Protein AF-A0A536DMJ7-F1 (afdb_monomer)

Solvent-accessible surface area (backbone atoms only — not comparable to full-atom values): 5520 Å² total; per-residue (Å²): 141,76,88,76,84,78,71,78,56,69,65,62,58,53,55,52,52,58,61,62,67,71,70,68,78,76,90,73,78,86,74,82,84,74,76,89,75,79,72,84,77,82,69,82,58,47,80,44,81,46,80,58,97,65,99,46,82,84,55,46,64,60,53,51,34,57,76,72,39,52,39,57,77,70,41,31,44,76,45,81,79

Radius of gyration: 32.41 Å; Cα contacts (8 Å, |Δi|>4): 39; chains: 1; bounding box: 70×66×56 Å

Structure (mmCIF, N/CA/C/O backbone):
data_AF-A0A536DMJ7-F1
#
_entry.id   AF-A0A536DMJ7-F1
#
loop_
_atom_site.group_PDB
_atom_site.id
_atom_site.type_symbol
_atom_site.label_atom_id
_atom_site.label_alt_id
_atom_site.label_comp_id
_atom_site.label_asym_id
_atom_site.label_entity_id
_atom_site.label_seq_id
_atom_site.pdbx_PDB_ins_code
_atom_site.Cartn_x
_atom_site.Cartn_y
_atom_site.Cartn_z
_atom_site.occupancy
_atom_site.B_iso_or_equiv
_atom_site.auth_seq_id
_atom_site.auth_comp_id
_atom_site.auth_asym_id
_atom_site.auth_atom_id
_atom_site.pdbx_PDB_model_num
ATOM 1 N N . MET A 1 1 ? -53.661 -50.307 14.507 1.00 41.75 1 MET A N 1
ATOM 2 C CA . MET A 1 1 ? -52.580 -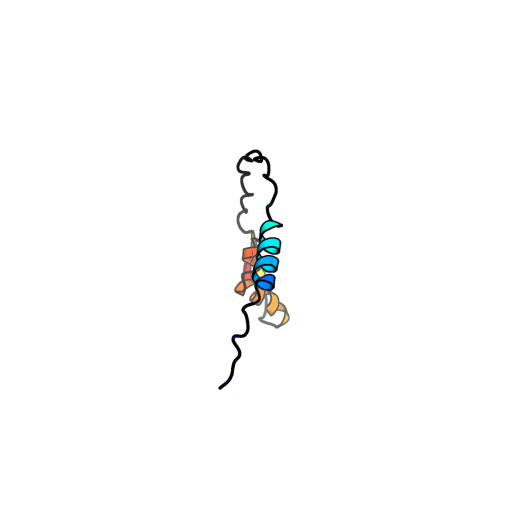51.143 15.089 1.00 41.75 1 MET A CA 1
ATOM 3 C C . MET A 1 1 ? -51.271 -50.627 14.504 1.00 41.75 1 MET A C 1
ATOM 5 O O . MET A 1 1 ? -51.206 -50.591 13.294 1.00 41.75 1 MET A O 1
ATOM 9 N N . ARG A 1 2 ? -50.236 -50.139 15.189 1.00 42.41 2 ARG A N 1
ATOM 10 C CA . ARG A 1 2 ? -49.797 -50.034 16.592 1.00 42.41 2 ARG A CA 1
ATOM 11 C C . ARG A 1 2 ? -48.870 -48.792 16.622 1.00 42.41 2 ARG A C 1
ATOM 13 O O . ARG A 1 2 ? -48.131 -48.597 15.670 1.00 42.41 2 ARG A O 1
ATOM 20 N N . ARG A 1 3 ? -49.074 -47.851 17.557 1.00 51.56 3 ARG A N 1
ATOM 21 C CA . ARG A 1 3 ? -48.110 -47.466 18.621 1.00 51.56 3 ARG A CA 1
ATOM 22 C C . ARG A 1 3 ? -46.666 -47.362 18.090 1.00 51.56 3 ARG A C 1
ATOM 24 O O . ARG A 1 3 ? -46.101 -48.368 17.694 1.00 51.56 3 ARG A O 1
ATOM 31 N N . SER A 1 4 ? -46.051 -46.184 18.054 1.00 43.91 4 SER A N 1
ATOM 32 C CA . SER A 1 4 ? -45.581 -45.554 19.288 1.00 43.91 4 SER A CA 1
ATOM 33 C C . SER A 1 4 ? -45.389 -44.047 19.129 1.00 43.91 4 SER A C 1
ATOM 35 O O . SER A 1 4 ? -44.583 -43.591 18.325 1.00 43.91 4 SER A O 1
ATOM 37 N N . PHE A 1 5 ? -46.106 -43.295 19.966 1.00 49.31 5 PHE A N 1
ATOM 38 C CA . PHE A 1 5 ? -45.694 -41.979 20.434 1.00 49.31 5 PHE A CA 1
ATOM 39 C C . PHE A 1 5 ? -44.272 -42.117 20.986 1.00 49.31 5 PHE A C 1
ATOM 41 O O . PHE A 1 5 ? -44.082 -42.686 22.062 1.00 49.31 5 PHE A O 1
ATOM 48 N N . VAL A 1 6 ? -43.274 -41.652 20.237 1.00 47.22 6 VAL A N 1
ATOM 49 C CA . VAL A 1 6 ? -41.938 -41.427 20.787 1.00 47.22 6 VAL A CA 1
ATOM 50 C C . VAL A 1 6 ? -42.108 -40.262 21.744 1.00 47.22 6 VAL A C 1
ATOM 52 O O . VAL A 1 6 ? -42.190 -39.106 21.337 1.00 47.22 6 VAL A O 1
ATOM 55 N N . ALA A 1 7 ? -42.315 -40.622 23.009 1.00 47.47 7 ALA A N 1
ATOM 56 C CA . ALA A 1 7 ? -42.406 -39.719 24.129 1.00 47.47 7 ALA A CA 1
ATOM 57 C C . ALA A 1 7 ? -41.231 -38.747 24.040 1.00 47.47 7 ALA A C 1
ATOM 59 O O . ALA A 1 7 ? -40.071 -39.129 24.201 1.00 47.47 7 ALA A O 1
ATOM 60 N N . LEU A 1 8 ? -41.569 -37.501 23.718 1.00 53.44 8 LEU A N 1
ATOM 61 C CA . LEU A 1 8 ? -40.710 -36.339 23.826 1.00 53.44 8 LEU A CA 1
ATOM 62 C C . LEU A 1 8 ? -40.211 -36.329 25.275 1.00 53.44 8 LEU A C 1
ATOM 64 O O . LEU A 1 8 ? -40.964 -36.020 26.197 1.00 53.44 8 LEU A O 1
ATOM 68 N N . SER A 1 9 ? -38.995 -36.829 25.484 1.00 46.75 9 SER A N 1
ATOM 69 C CA . SER A 1 9 ? -38.478 -37.112 26.817 1.00 46.75 9 SER A CA 1
ATOM 70 C C . SER A 1 9 ? -38.361 -35.793 27.593 1.00 46.75 9 SER A C 1
ATOM 72 O O . SER A 1 9 ? -37.578 -34.930 27.183 1.00 46.75 9 SER A O 1
ATOM 74 N N . PRO A 1 10 ? -39.097 -35.601 28.708 1.00 52.84 10 PRO A N 1
ATOM 75 C CA . PRO A 1 10 ? -39.046 -34.364 29.497 1.00 52.84 10 PRO A CA 1
ATOM 76 C C . PRO A 1 10 ? -37.644 -34.101 30.073 1.00 52.84 10 PRO A C 1
ATOM 78 O O . PRO A 1 10 ? -37.306 -32.973 30.420 1.00 52.84 10 PRO A O 1
ATOM 81 N N . VAL A 1 11 ? -36.793 -35.131 30.097 1.00 56.31 11 VAL A N 1
ATOM 82 C CA . VAL A 1 11 ? -35.391 -35.079 30.527 1.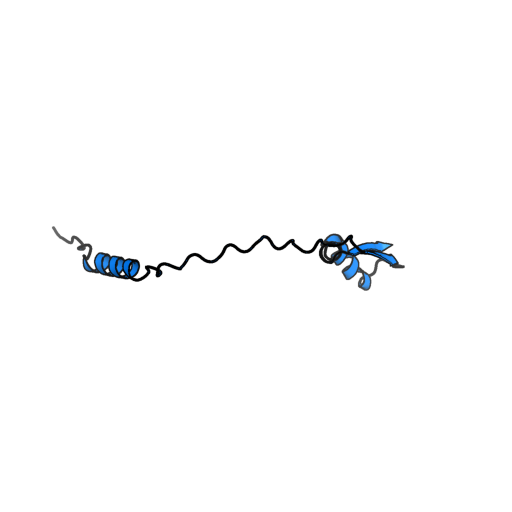00 56.31 11 VAL A CA 1
ATOM 83 C C . VAL A 1 11 ? -34.535 -34.196 29.609 1.00 56.31 11 VAL A C 1
ATOM 85 O O . VAL A 1 11 ? -33.639 -33.504 30.087 1.00 56.31 11 VAL A O 1
ATOM 88 N N . MET A 1 12 ? -34.830 -34.156 28.306 1.00 55.28 12 MET A N 1
ATOM 89 C CA . MET A 1 12 ? -34.048 -33.367 27.345 1.00 55.28 12 MET A CA 1
ATOM 90 C C . MET A 1 12 ? -34.315 -31.861 27.486 1.00 55.28 12 MET A C 1
ATOM 92 O O . MET A 1 12 ? -33.395 -31.056 27.355 1.00 55.28 12 MET A O 1
ATOM 96 N N . PHE A 1 13 ? -35.548 -31.478 27.832 1.00 57.47 13 PHE A N 1
ATOM 97 C CA . PHE A 1 13 ? -35.914 -30.079 28.079 1.00 57.47 13 PHE A CA 1
ATOM 98 C C . PHE A 1 1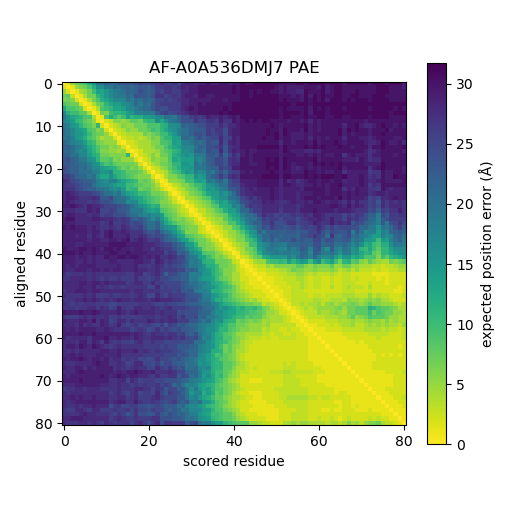3 ? -35.344 -29.553 29.404 1.00 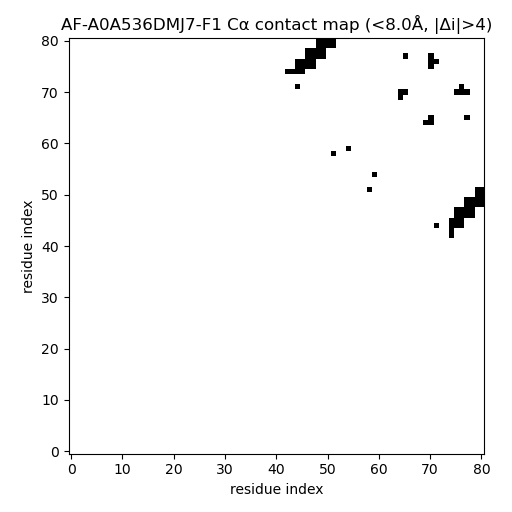57.47 13 PHE A C 1
ATOM 100 O O . PHE A 1 13 ? -34.871 -28.420 29.465 1.00 57.47 13 PHE A O 1
ATOM 107 N N . VAL A 1 14 ? -35.327 -30.388 30.450 1.00 64.00 14 VAL A N 1
ATOM 108 C CA . VAL A 1 14 ? -34.769 -30.022 31.764 1.00 64.00 14 VAL A CA 1
ATOM 109 C C . VAL A 1 14 ? -33.248 -29.851 31.696 1.00 64.00 14 VAL A C 1
ATOM 111 O O . VAL A 1 14 ? -32.730 -28.872 32.228 1.00 64.00 14 VAL A O 1
ATOM 114 N N . ALA A 1 15 ? -32.538 -30.726 30.975 1.00 60.25 15 ALA A N 1
ATOM 115 C CA . ALA A 1 15 ? -31.088 -30.612 30.796 1.00 60.25 15 ALA A CA 1
ATOM 116 C C . ALA A 1 15 ? -30.684 -29.332 30.039 1.00 60.25 15 ALA A C 1
ATOM 118 O O . ALA A 1 15 ? -29.701 -28.677 30.396 1.00 60.25 15 ALA A O 1
ATOM 119 N N . PHE A 1 16 ? -31.467 -28.938 29.029 1.00 60.94 16 PHE A N 1
ATOM 120 C CA . PHE A 1 16 ? -31.218 -27.707 28.278 1.00 60.94 16 PHE A CA 1
ATOM 121 C C . PHE A 1 16 ? -31.497 -26.454 29.124 1.00 60.94 16 PHE A C 1
ATOM 123 O O . PHE A 1 16 ? -30.718 -25.503 29.098 1.00 60.94 16 PHE A O 1
ATOM 130 N N . ALA A 1 17 ? -32.551 -26.472 29.948 1.00 60.94 17 ALA A N 1
ATOM 131 C CA . ALA A 1 17 ? -32.889 -25.362 30.840 1.00 60.94 17 ALA A CA 1
ATOM 132 C C . ALA A 1 17 ? -31.825 -25.125 31.930 1.00 60.94 17 ALA A C 1
ATOM 134 O O . ALA A 1 17 ? -31.497 -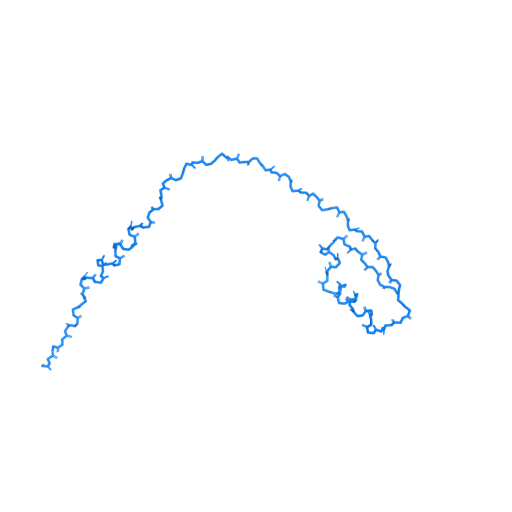23.976 32.231 1.00 60.94 17 ALA A O 1
ATOM 135 N N . THR A 1 18 ? -31.227 -26.190 32.479 1.00 61.16 18 THR A N 1
ATOM 136 C CA . THR A 1 18 ? -30.139 -26.059 33.464 1.00 61.16 18 THR A CA 1
ATOM 137 C C . THR A 1 18 ? -28.835 -25.537 32.857 1.00 61.16 18 THR A C 1
ATOM 139 O O . THR A 1 18 ? -28.085 -24.847 33.545 1.00 61.16 18 THR A O 1
ATOM 142 N N . LEU A 1 19 ? -28.578 -25.805 31.570 1.00 59.44 19 LEU A N 1
ATOM 143 C CA . LEU A 1 19 ? -27.385 -25.308 30.875 1.00 59.44 19 LEU A CA 1
ATOM 144 C C . LEU A 1 19 ? -27.445 -23.792 30.628 1.00 59.44 19 LEU A C 1
ATOM 146 O O . LEU A 1 19 ? -26.426 -23.113 30.723 1.00 59.44 19 LEU A O 1
ATOM 150 N N . VAL A 1 20 ? -28.636 -23.252 30.348 1.00 60.00 20 VAL A N 1
ATOM 151 C CA . VAL A 1 20 ? -28.831 -21.814 30.084 1.00 60.00 20 VAL A CA 1
ATOM 152 C C . VAL A 1 20 ? -28.815 -20.992 31.380 1.00 60.00 20 VAL A C 1
ATOM 154 O O . VAL A 1 20 ? -28.295 -19.879 31.396 1.00 60.00 20 VAL A O 1
ATOM 157 N N . ALA A 1 21 ? -29.316 -21.543 32.490 1.00 58.31 21 ALA A N 1
ATOM 158 C CA . ALA A 1 21 ? -29.370 -20.835 33.773 1.00 58.31 21 ALA A CA 1
ATOM 159 C C . ALA A 1 21 ? -27.990 -20.637 34.438 1.00 58.31 21 ALA A C 1
ATOM 161 O O . ALA A 1 21 ? -27.814 -19.704 35.220 1.00 58.31 21 ALA A O 1
ATOM 162 N N . ALA A 1 22 ? -27.001 -21.477 34.114 1.00 57.31 22 ALA A N 1
ATOM 163 C CA . ALA A 1 22 ? -25.663 -21.416 34.709 1.00 57.31 22 ALA A CA 1
ATOM 164 C C . ALA A 1 22 ? -24.771 -20.292 34.143 1.00 57.31 22 ALA A C 1
ATOM 166 O O . ALA A 1 22 ? -23.718 -20.008 34.708 1.00 57.31 22 ALA A O 1
ATOM 167 N N . CYS A 1 23 ? -25.176 -19.634 33.052 1.00 54.31 23 CYS A N 1
ATOM 168 C CA . CYS A 1 23 ? -24.368 -18.621 32.372 1.00 54.31 23 CYS A CA 1
ATOM 169 C C . CYS A 1 23 ? -24.821 -17.184 32.683 1.00 54.31 23 CYS A C 1
ATOM 171 O O . CYS A 1 23 ? -24.846 -16.335 31.794 1.00 54.31 23 CYS A O 1
ATOM 173 N N . SER A 1 24 ? -25.198 -16.899 33.934 1.00 61.38 24 SER A N 1
ATOM 174 C CA . SER A 1 24 ? -25.474 -15.521 34.362 1.00 61.38 24 SER A CA 1
ATOM 175 C C . SER A 1 24 ? -24.170 -14.835 34.788 1.00 61.38 24 SER A C 1
ATOM 177 O O . SER A 1 24 ? -23.606 -15.218 35.816 1.00 61.38 24 SER A O 1
ATOM 179 N N . PRO A 1 25 ? -23.658 -13.846 34.028 1.00 68.81 25 PRO A N 1
ATOM 180 C CA . PRO A 1 25 ? -22.478 -13.098 34.438 1.00 68.81 25 PRO A CA 1
ATOM 181 C C . PRO A 1 25 ? -22.786 -12.261 35.693 1.00 68.81 25 PRO A C 1
ATOM 183 O O . PRO A 1 25 ? -23.877 -11.691 35.800 1.00 68.81 25 PRO A O 1
ATOM 186 N N . PRO A 1 26 ? -21.850 -12.173 36.654 1.00 69.12 26 PRO A N 1
ATOM 187 C CA . PRO A 1 26 ? -22.018 -11.329 37.830 1.00 69.12 26 PRO A CA 1
ATOM 188 C C . PRO A 1 26 ? -22.135 -9.857 37.420 1.00 69.12 26 PRO A C 1
ATOM 190 O O . PRO A 1 26 ? -21.514 -9.416 36.451 1.00 69.12 26 PRO A O 1
ATOM 193 N N . ALA A 1 27 ? -22.928 -9.091 38.171 1.00 66.38 27 ALA A N 1
ATOM 194 C CA . ALA A 1 27 ? -23.087 -7.660 37.947 1.00 66.38 27 ALA A CA 1
ATOM 195 C C . ALA A 1 27 ? -21.726 -6.955 38.071 1.00 66.38 27 ALA A C 1
ATOM 197 O O . ALA A 1 27 ? -21.136 -6.894 39.151 1.00 66.38 27 ALA A O 1
ATOM 198 N N . GLN A 1 28 ? -21.221 -6.453 36.944 1.00 72.06 28 GLN A N 1
ATOM 199 C CA . GLN A 1 28 ? -19.940 -5.762 36.870 1.00 72.06 28 GLN A CA 1
ATOM 200 C C . GLN A 1 28 ? -20.109 -4.310 37.357 1.00 72.06 28 GLN A C 1
ATOM 202 O O . GLN A 1 28 ? -21.002 -3.613 36.867 1.00 72.06 28 GLN A O 1
ATOM 207 N N . PRO A 1 29 ? -19.281 -3.829 38.304 1.00 73.00 29 PRO A N 1
ATOM 208 C CA . PRO A 1 29 ? -19.299 -2.435 38.734 1.00 73.00 29 PRO A CA 1
ATOM 209 C C . PRO A 1 29 ? -19.062 -1.488 37.554 1.00 73.00 29 PRO A C 1
ATOM 211 O O . PRO A 1 29 ? -18.241 -1.771 36.677 1.00 73.00 29 PRO A O 1
ATOM 214 N N . ALA A 1 30 ? -19.770 -0.357 37.540 1.00 73.19 30 ALA A N 1
ATOM 215 C CA . ALA A 1 30 ? -19.600 0.666 36.517 1.00 73.19 30 ALA A CA 1
ATOM 216 C C . ALA A 1 30 ? -18.155 1.191 36.529 1.00 73.19 30 ALA A C 1
ATOM 218 O O . ALA A 1 30 ? -17.680 1.721 37.534 1.00 73.19 30 ALA A O 1
ATOM 219 N N . ALA A 1 31 ? -17.457 1.019 35.406 1.00 78.06 31 ALA A N 1
ATOM 220 C CA . ALA A 1 31 ? -16.114 1.543 35.223 1.00 78.06 31 ALA A CA 1
ATOM 221 C C . ALA A 1 31 ? -16.157 3.074 35.045 1.00 78.06 31 ALA A C 1
ATOM 223 O O . ALA A 1 31 ? -17.096 3.588 34.429 1.00 78.06 31 ALA A O 1
ATOM 224 N N . PRO A 1 32 ? -15.157 3.816 35.553 1.00 76.94 32 PRO A N 1
ATOM 225 C CA . PRO A 1 32 ? -15.066 5.253 35.339 1.00 76.94 32 PRO A CA 1
ATOM 226 C C . PRO A 1 32 ? -14.919 5.569 33.845 1.00 76.94 32 PRO A C 1
ATOM 228 O O . PRO A 1 32 ? -14.097 4.976 33.146 1.00 76.94 32 PRO A O 1
ATOM 231 N N . THR A 1 33 ? -15.718 6.521 33.361 1.00 77.38 33 THR A N 1
ATOM 232 C CA . THR A 1 33 ? -15.652 7.019 31.983 1.00 77.38 33 THR A CA 1
ATOM 233 C C . THR A 1 33 ? -14.302 7.691 31.746 1.00 77.38 33 THR A C 1
ATOM 235 O O . THR A 1 33 ? -14.023 8.753 32.302 1.00 77.38 33 THR A O 1
ATOM 238 N N . ALA A 1 34 ? -13.457 7.076 30.918 1.00 78.00 34 ALA A N 1
ATOM 239 C CA . ALA A 1 34 ? -12.206 7.676 30.473 1.00 78.00 34 ALA A CA 1
ATOM 240 C C . ALA A 1 34 ? -12.487 8.868 29.543 1.00 78.00 34 ALA A C 1
ATOM 242 O O . ALA A 1 34 ? -13.352 8.798 28.667 1.00 78.00 34 ALA A O 1
ATOM 243 N N . ALA A 1 35 ? -11.748 9.964 29.731 1.00 80.38 35 ALA A N 1
ATOM 244 C CA . ALA A 1 35 ? -11.800 11.108 28.829 1.00 80.38 35 ALA A CA 1
ATOM 245 C C . ALA A 1 35 ? -11.297 10.710 27.425 1.00 80.38 35 ALA A C 1
ATOM 247 O O . ALA A 1 35 ? -10.403 9.864 27.325 1.00 80.38 35 ALA A O 1
ATOM 248 N N . PRO A 1 36 ? -11.817 11.314 26.339 1.00 77.50 36 PRO A N 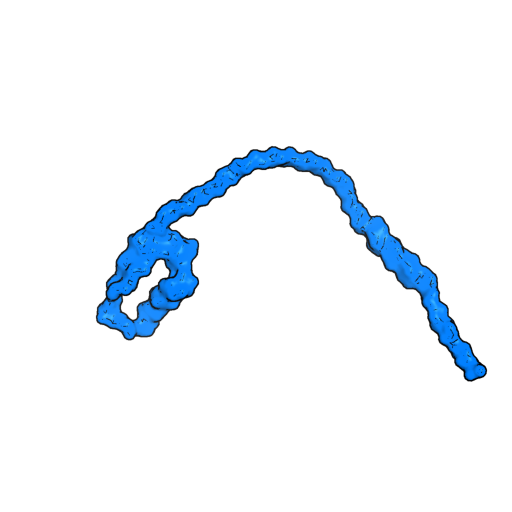1
ATOM 249 C CA . PRO A 1 36 ? -11.341 11.023 24.993 1.00 77.50 36 PRO A CA 1
ATOM 250 C C . PRO A 1 36 ? -9.856 11.379 24.864 1.00 77.50 36 PRO A C 1
ATOM 252 O O . PRO A 1 36 ? -9.475 12.549 24.922 1.00 77.50 36 PRO A O 1
ATOM 255 N N . THR A 1 37 ? -9.001 10.374 24.684 1.00 79.12 37 THR A N 1
ATOM 256 C CA . THR A 1 37 ? -7.615 10.591 24.265 1.00 79.12 37 THR A CA 1
ATOM 257 C C . THR A 1 37 ? -7.620 11.012 22.801 1.00 79.12 37 THR A C 1
ATOM 259 O O . THR A 1 37 ? -8.120 10.285 21.943 1.00 79.12 37 THR A O 1
ATOM 262 N N . ALA A 1 38 ? -7.070 12.193 22.513 1.00 77.44 38 ALA A N 1
ATOM 263 C CA . ALA A 1 38 ? -6.876 12.649 21.145 1.00 77.44 38 ALA A CA 1
ATOM 264 C C . ALA A 1 38 ? -5.969 11.659 20.400 1.00 77.44 38 ALA A C 1
ATOM 266 O O . ALA A 1 38 ? -4.861 11.357 20.849 1.00 77.44 38 ALA A O 1
ATOM 267 N N . ALA A 1 39 ? -6.456 11.141 19.272 1.00 79.38 39 ALA A N 1
ATOM 268 C CA . ALA A 1 39 ? -5.670 10.263 18.423 1.00 79.38 39 ALA A CA 1
ATOM 269 C C . ALA A 1 39 ? -4.452 11.026 17.865 1.00 79.38 39 ALA A C 1
ATOM 271 O O . ALA A 1 39 ? -4.575 12.215 17.548 1.00 79.38 39 ALA A O 1
ATOM 272 N N . PRO A 1 40 ? -3.288 10.370 17.714 1.00 74.00 40 PRO A N 1
ATOM 273 C CA . PRO A 1 40 ? -2.148 10.974 17.043 1.00 74.00 40 PRO A CA 1
ATOM 274 C C . PRO A 1 40 ? -2.558 11.440 15.644 1.00 74.00 40 PRO A C 1
ATOM 276 O O . PRO A 1 40 ? -3.096 10.660 14.857 1.00 74.00 40 PRO A O 1
ATOM 279 N N . SER A 1 41 ? -2.305 12.711 15.333 1.00 71.81 41 SER A N 1
ATOM 280 C CA . SER A 1 41 ? -2.490 13.220 13.977 1.00 71.81 41 SER A CA 1
ATOM 281 C C . SER A 1 41 ? -1.433 12.582 13.079 1.00 71.81 41 SER A C 1
ATOM 283 O O . SER A 1 41 ? -0.234 12.764 13.306 1.00 71.81 41 SER A O 1
ATOM 285 N N . ALA A 1 42 ? -1.864 11.798 12.090 1.00 75.62 42 ALA A N 1
ATOM 286 C CA . ALA A 1 42 ? -0.963 11.282 11.071 1.00 75.62 42 ALA A CA 1
ATOM 287 C C . ALA A 1 42 ? -0.405 12.478 10.284 1.00 75.62 42 ALA A C 1
ATOM 289 O O . ALA A 1 42 ? -1.154 13.220 9.649 1.00 75.62 42 ALA A O 1
ATOM 290 N N . GLY A 1 43 ? 0.907 12.700 10.389 1.00 82.00 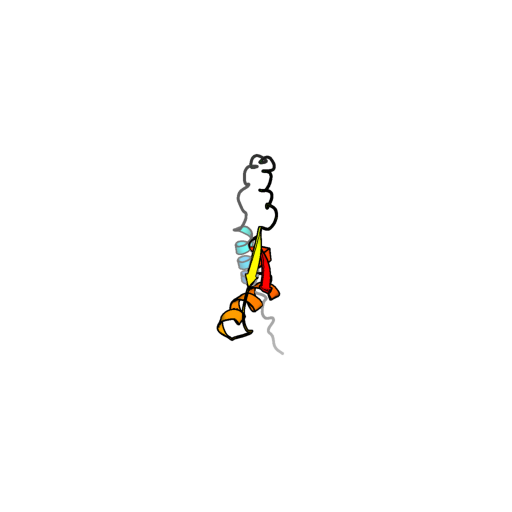43 GLY A N 1
ATOM 291 C CA . GLY A 1 43 ? 1.590 13.775 9.675 1.00 82.00 43 GLY A CA 1
ATOM 292 C C . GLY A 1 43 ? 1.449 13.645 8.156 1.00 82.00 43 GLY A C 1
ATOM 293 O O . GLY A 1 43 ? 1.092 12.588 7.635 1.00 82.00 43 GLY A O 1
ATOM 294 N N . ALA A 1 44 ? 1.750 14.731 7.441 1.00 90.12 44 ALA A N 1
ATOM 295 C CA . ALA A 1 44 ? 1.719 14.728 5.983 1.00 90.12 44 ALA A CA 1
ATOM 296 C C . ALA A 1 44 ? 2.657 13.645 5.401 1.00 90.12 44 ALA A C 1
ATOM 298 O O . ALA A 1 44 ? 3.736 13.412 5.963 1.00 90.12 44 ALA A O 1
ATOM 299 N N . PRO A 1 45 ? 2.285 13.009 4.273 1.00 92.69 45 PRO A N 1
ATOM 300 C CA . PRO A 1 45 ? 3.131 12.021 3.620 1.00 92.69 45 PRO A CA 1
ATOM 301 C C . PRO A 1 45 ? 4.490 12.604 3.226 1.00 92.69 45 PRO A C 1
ATOM 303 O O . PRO A 1 45 ? 4.588 13.746 2.770 1.00 92.69 45 PRO A O 1
ATOM 306 N N . LYS A 1 46 ? 5.546 11.804 3.355 1.00 96.06 46 LYS A N 1
ATOM 307 C CA . LYS A 1 46 ? 6.884 12.177 2.891 1.00 96.06 46 LYS A CA 1
ATOM 308 C C . LYS A 1 46 ? 6.998 11.928 1.392 1.00 96.06 46 LYS A C 1
ATOM 310 O O . LYS A 1 46 ? 6.802 10.803 0.941 1.00 96.06 46 LYS A O 1
ATOM 315 N N . LYS A 1 47 ? 7.366 12.968 0.646 1.00 95.69 47 LYS A N 1
ATOM 316 C CA . LYS A 1 47 ? 7.671 12.900 -0.788 1.00 95.69 47 LYS A CA 1
ATOM 317 C C . LYS A 1 47 ? 8.997 12.168 -1.023 1.00 95.69 47 LYS A C 1
ATOM 319 O O . LYS A 1 47 ? 10.002 12.539 -0.418 1.00 95.69 47 LYS A O 1
ATOM 324 N N . ILE A 1 48 ? 9.010 11.179 -1.913 1.00 95.38 48 ILE A N 1
ATOM 325 C CA . ILE A 1 48 ? 10.217 10.459 -2.350 1.00 95.38 48 ILE A CA 1
ATOM 326 C C . ILE A 1 48 ? 10.176 10.293 -3.873 1.00 95.38 48 ILE A C 1
ATOM 328 O O . ILE A 1 48 ? 9.186 9.806 -4.407 1.00 95.38 48 ILE A O 1
ATOM 332 N N . GLY A 1 49 ? 11.255 10.667 -4.563 1.00 94.62 49 GLY A N 1
ATOM 333 C CA . GLY A 1 49 ? 11.461 10.353 -5.980 1.00 94.62 49 GLY A CA 1
ATOM 334 C C . GLY A 1 49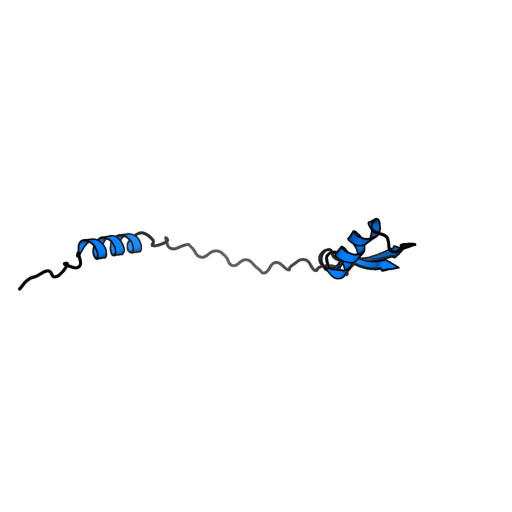 ? 12.422 9.177 -6.134 1.00 94.62 49 GLY A C 1
ATOM 335 O O . GLY A 1 49 ? 13.483 9.171 -5.507 1.00 94.62 49 GLY A O 1
ATOM 336 N N . ILE A 1 50 ? 12.062 8.188 -6.948 1.00 92.62 50 ILE A N 1
ATOM 337 C CA . ILE A 1 50 ? 12.897 7.024 -7.255 1.00 92.62 50 ILE A CA 1
ATOM 338 C C . ILE A 1 50 ? 13.103 6.977 -8.766 1.00 92.62 50 ILE A C 1
ATOM 340 O O . ILE A 1 50 ? 12.158 6.729 -9.510 1.00 92.62 50 ILE A O 1
ATOM 344 N N . ALA A 1 51 ? 14.343 7.206 -9.197 1.00 91.81 51 ALA A N 1
ATOM 345 C CA . ALA A 1 51 ? 14.717 7.106 -10.600 1.00 91.81 51 ALA A CA 1
ATOM 346 C C . ALA A 1 51 ? 15.052 5.653 -10.968 1.00 91.81 51 ALA A C 1
ATOM 348 O O . ALA A 1 51 ? 15.805 4.990 -10.246 1.00 91.81 51 ALA A O 1
ATOM 349 N N . TYR A 1 52 ? 14.551 5.176 -12.102 1.00 88.75 52 TYR A N 1
ATOM 350 C CA . TYR A 1 52 ? 14.924 3.895 -12.699 1.00 88.75 52 TYR A CA 1
ATOM 351 C C . TYR A 1 52 ? 15.315 4.113 -14.167 1.00 88.75 52 TYR A C 1
ATOM 353 O O . TYR A 1 52 ? 14.658 4.837 -14.904 1.00 88.75 52 TYR A O 1
ATOM 361 N N . SER A 1 53 ? 16.421 3.510 -14.623 1.00 86.94 53 SER A N 1
ATOM 362 C CA . SER A 1 53 ? 16.878 3.726 -16.011 1.00 86.94 53 SER A CA 1
ATOM 363 C C . SER A 1 53 ? 16.168 2.831 -17.029 1.00 86.94 53 SER A C 1
ATOM 365 O O . SER A 1 53 ? 16.151 3.136 -18.222 1.00 86.94 53 SER A O 1
ATOM 367 N N . ASN A 1 54 ? 15.614 1.703 -16.581 1.00 84.44 54 ASN A N 1
ATOM 368 C CA . ASN A 1 54 ? 14.868 0.781 -17.421 1.00 84.44 54 ASN A CA 1
ATOM 369 C C . ASN A 1 54 ? 13.839 0.012 -16.593 1.00 84.44 54 ASN A C 1
ATOM 371 O O . ASN A 1 54 ? 14.073 -0.266 -15.417 1.00 84.44 54 ASN A O 1
ATOM 375 N N . LEU A 1 55 ? 12.714 -0.344 -17.213 1.00 85.06 55 LEU A N 1
ATOM 376 C CA . LEU A 1 55 ? 11.688 -1.154 -16.568 1.00 85.06 55 LEU A CA 1
ATOM 377 C C . LEU A 1 55 ? 12.118 -2.625 -16.630 1.00 85.06 55 LEU A C 1
ATOM 379 O O . LEU A 1 55 ? 11.911 -3.307 -17.633 1.00 85.06 55 LEU A O 1
ATOM 383 N N . ILE A 1 56 ? 12.761 -3.095 -15.568 1.00 88.81 56 ILE A N 1
ATOM 384 C CA . ILE A 1 56 ? 13.290 -4.457 -15.463 1.00 88.81 56 ILE A CA 1
ATOM 385 C C . ILE A 1 56 ? 12.757 -5.158 -14.206 1.00 88.81 56 ILE A C 1
ATOM 387 O O . ILE A 1 56 ? 12.096 -4.563 -13.357 1.00 88.81 56 ILE A O 1
ATOM 391 N N . ALA A 1 57 ? 12.955 -6.476 -14.118 1.00 89.56 57 ALA A N 1
ATOM 392 C CA . ALA A 1 57 ? 12.286 -7.305 -13.111 1.00 89.56 57 ALA A CA 1
ATOM 393 C C . ALA A 1 57 ? 12.635 -6.930 -11.655 1.00 89.56 57 ALA A C 1
ATOM 395 O O . ALA A 1 57 ? 11.829 -7.149 -10.753 1.00 89.56 57 ALA A O 1
ATOM 396 N N . ASP A 1 58 ? 13.808 -6.345 -11.424 1.00 88.75 58 ASP A N 1
ATOM 397 C CA . ASP A 1 58 ? 14.261 -5.876 -10.109 1.00 88.75 58 ASP A CA 1
ATOM 398 C C . ASP A 1 58 ? 13.419 -4.707 -9.559 1.00 88.75 58 ASP A C 1
ATOM 400 O O . ASP A 1 58 ? 13.195 -4.611 -8.350 1.00 88.75 58 ASP A O 1
ATOM 404 N N . SER A 1 59 ? 12.872 -3.867 -10.437 1.00 92.12 59 SER A N 1
ATOM 405 C CA . SER A 1 59 ? 12.069 -2.690 -10.098 1.00 92.12 59 SER A CA 1
ATOM 406 C C . SER A 1 59 ? 10.575 -3.006 -9.964 1.00 92.12 59 SER A C 1
ATOM 408 O O . SER A 1 59 ? 9.825 -2.181 -9.440 1.00 92.12 59 SER A O 1
ATOM 410 N N . LEU A 1 60 ? 10.125 -4.219 -10.325 1.00 93.31 60 LEU A N 1
ATOM 411 C CA . LEU A 1 60 ? 8.716 -4.639 -10.214 1.00 93.31 60 LEU A CA 1
ATOM 412 C C . LEU A 1 60 ? 8.158 -4.506 -8.797 1.00 93.31 60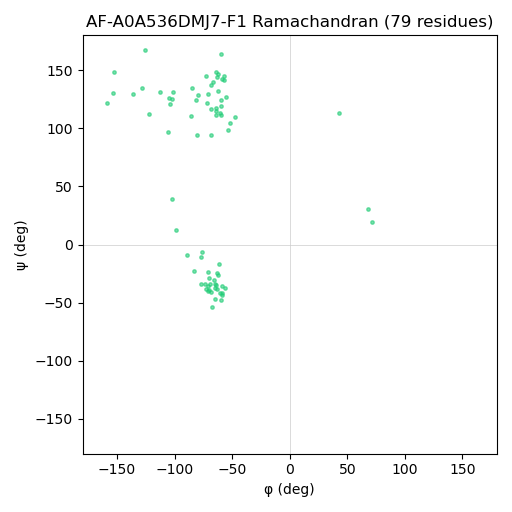 LEU A C 1
ATOM 414 O O . LEU A 1 60 ? 7.007 -4.113 -8.620 1.00 93.31 60 LEU A O 1
ATOM 418 N N . SER A 1 61 ? 8.969 -4.803 -7.783 1.00 93.44 61 SER A N 1
ATOM 419 C CA . SER A 1 61 ? 8.552 -4.681 -6.382 1.00 93.44 61 SER A CA 1
ATOM 420 C C . SER A 1 61 ? 8.126 -3.251 -6.019 1.00 93.44 61 SER A C 1
ATOM 422 O O . SER A 1 61 ? 7.156 -3.070 -5.281 1.00 93.44 61 SER A O 1
ATOM 424 N N . LEU A 1 62 ? 8.778 -2.234 -6.593 1.00 94.25 62 LEU A N 1
ATOM 425 C CA . LEU A 1 62 ? 8.437 -0.826 -6.384 1.00 94.25 62 LEU A CA 1
ATOM 426 C C . LEU A 1 62 ? 7.115 -0.453 -7.065 1.00 94.25 62 LEU A C 1
ATOM 428 O O . LEU A 1 62 ? 6.295 0.249 -6.475 1.00 94.25 62 LEU A O 1
ATOM 432 N N . TRP A 1 63 ? 6.878 -0.962 -8.274 1.00 94.25 63 TRP A N 1
ATOM 433 C CA . TRP A 1 63 ? 5.620 -0.760 -8.997 1.00 94.25 63 TRP A CA 1
ATOM 434 C C . TRP A 1 63 ? 4.442 -1.405 -8.279 1.00 94.25 63 TRP A C 1
ATOM 436 O O . TRP A 1 63 ? 3.439 -0.742 -8.025 1.00 94.25 63 TRP A O 1
ATOM 446 N N . VAL A 1 64 ? 4.603 -2.656 -7.848 1.00 95.75 64 VAL A N 1
ATOM 447 C CA . VAL A 1 64 ? 3.593 -3.360 -7.051 1.00 95.75 64 VAL A CA 1
ATOM 448 C C . VAL A 1 64 ? 3.311 -2.597 -5.755 1.00 95.75 64 VAL A C 1
ATOM 450 O O . VAL A 1 64 ? 2.150 -2.419 -5.389 1.00 95.75 64 VAL A O 1
ATOM 453 N N . ALA A 1 65 ? 4.340 -2.097 -5.065 1.00 96.62 65 ALA A N 1
ATOM 454 C CA . ALA A 1 65 ? 4.165 -1.311 -3.844 1.00 96.62 65 ALA A CA 1
ATOM 455 C C . ALA A 1 65 ? 3.431 0.023 -4.082 1.00 96.62 65 ALA A C 1
ATOM 457 O O . ALA A 1 65 ? 2.632 0.438 -3.234 1.00 96.62 65 ALA A O 1
ATOM 458 N N . ARG A 1 66 ? 3.653 0.668 -5.236 1.00 94.94 66 ARG A N 1
ATOM 459 C CA . ARG A 1 66 ? 2.924 1.874 -5.657 1.00 94.94 66 ARG A CA 1
ATOM 460 C C . ARG A 1 66 ? 1.458 1.566 -5.944 1.00 94.94 66 ARG A C 1
ATOM 462 O O . ARG A 1 66 ? 0.589 2.195 -5.347 1.00 94.94 66 ARG A O 1
ATOM 469 N N . GLU A 1 67 ? 1.180 0.586 -6.800 1.00 95.00 67 GLU A N 1
ATOM 470 C CA . GLU A 1 67 ? -0.185 0.262 -7.240 1.00 95.00 67 GLU A CA 1
ATOM 471 C C . GLU A 1 67 ? -1.047 -0.348 -6.127 1.00 95.00 67 GLU A C 1
ATOM 473 O O . GLU A 1 67 ? -2.236 -0.057 -6.025 1.00 95.00 67 GLU A O 1
ATOM 478 N N . SER A 1 68 ? -0.451 -1.138 -5.231 1.00 97.44 68 SER A N 1
ATOM 479 C CA . SER A 1 68 ? -1.149 -1.691 -4.058 1.00 97.44 68 SER A CA 1
ATOM 480 C C . SER A 1 68 ? -1.368 -0.673 -2.926 1.00 97.44 68 SER A C 1
ATOM 482 O O . SER A 1 68 ? -2.042 -0.969 -1.929 1.00 97.44 68 SER A O 1
ATOM 484 N N . GLY A 1 69 ? -0.802 0.533 -3.056 1.00 96.12 69 GLY A N 1
ATOM 485 C CA . GLY A 1 69 ? -0.909 1.604 -2.068 1.00 96.12 69 GLY A CA 1
ATOM 486 C C . GLY A 1 69 ? -0.107 1.357 -0.789 1.00 96.12 69 GLY A C 1
ATOM 487 O O . GLY A 1 69 ? -0.392 1.985 0.233 1.00 96.12 69 GLY A O 1
ATOM 488 N N . ILE A 1 70 ? 0.885 0.459 -0.806 1.00 97.50 70 ILE A N 1
ATOM 489 C CA . ILE A 1 70 ? 1.742 0.188 0.359 1.00 97.50 70 ILE A CA 1
ATOM 490 C C . ILE A 1 70 ? 2.465 1.465 0.794 1.00 97.50 70 ILE A C 1
ATOM 492 O O . ILE A 1 70 ? 2.500 1.761 1.986 1.00 97.50 70 ILE A O 1
ATOM 496 N N . PHE A 1 71 ? 2.977 2.263 -0.145 1.00 96.50 71 PHE A N 1
ATOM 497 C CA . PHE A 1 71 ? 3.635 3.530 0.184 1.00 96.50 71 PHE A CA 1
ATOM 498 C C . PHE A 1 71 ? 2.703 4.495 0.924 1.00 96.50 71 PHE A C 1
ATOM 500 O O . PHE A 1 71 ? 3.049 4.965 2.007 1.00 96.50 71 PHE A O 1
ATOM 507 N N . ALA A 1 72 ? 1.479 4.687 0.425 1.00 94.88 72 ALA A N 1
ATOM 508 C CA . ALA A 1 72 ? 0.497 5.574 1.046 1.00 94.88 72 ALA A CA 1
ATOM 509 C C . ALA A 1 72 ? 0.138 5.139 2.478 1.00 94.88 72 ALA A C 1
ATOM 511 O O . ALA A 1 72 ? 0.090 5.970 3.384 1.00 94.88 72 ALA A O 1
ATOM 512 N N . ARG A 1 73 ? -0.034 3.830 2.715 1.00 94.62 73 ARG A N 1
ATOM 513 C CA . ARG A 1 73 ? -0.303 3.276 4.059 1.00 94.62 73 ARG A CA 1
ATOM 514 C C . ARG A 1 73 ? 0.839 3.514 5.048 1.00 94.62 73 ARG A C 1
ATOM 516 O O . ARG A 1 73 ? 0.601 3.534 6.250 1.00 94.62 73 ARG A O 1
ATOM 523 N N . ASN A 1 74 ? 2.056 3.702 4.546 1.00 95.00 74 ASN A N 1
ATOM 524 C CA . ASN A 1 74 ? 3.244 4.001 5.342 1.00 95.00 74 ASN A CA 1
ATOM 525 C C . ASN A 1 74 ? 3.580 5.503 5.366 1.00 95.00 74 ASN A C 1
ATOM 527 O O . ASN A 1 74 ? 4.668 5.883 5.796 1.00 95.00 74 ASN A O 1
ATOM 531 N N . GLY A 1 75 ? 2.669 6.368 4.906 1.00 94.69 75 GLY A N 1
ATOM 532 C CA . GLY A 1 75 ? 2.885 7.815 4.886 1.00 94.69 75 GLY A CA 1
ATOM 533 C C . GLY A 1 75 ? 3.966 8.247 3.895 1.00 94.69 75 GLY A C 1
ATOM 534 O O . GLY A 1 75 ? 4.663 9.230 4.140 1.00 94.69 75 GLY A O 1
ATOM 535 N N . LEU A 1 76 ? 4.131 7.510 2.796 1.00 96.31 76 LEU A N 1
ATOM 536 C CA . LEU A 1 76 ? 5.058 7.828 1.716 1.00 96.31 76 LEU A CA 1
ATOM 537 C C . LEU A 1 76 ? 4.279 8.191 0.450 1.00 96.31 76 LEU A C 1
ATOM 539 O O . LEU A 1 76 ? 3.386 7.460 0.023 1.00 96.31 76 LEU A O 1
ATOM 543 N N . ASP A 1 77 ? 4.656 9.311 -0.154 1.00 95.69 77 ASP A N 1
ATOM 544 C CA . ASP A 1 77 ? 4.216 9.741 -1.477 1.00 95.69 77 ASP A CA 1
ATOM 545 C C . ASP A 1 77 ? 5.380 9.534 -2.451 1.00 95.69 77 ASP A C 1
ATOM 547 O O . ASP A 1 77 ? 6.329 10.323 -2.480 1.00 95.69 77 ASP A O 1
ATOM 551 N N . VAL A 1 78 ? 5.347 8.404 -3.158 1.00 96.31 78 VAL A N 1
ATOM 552 C CA . VAL A 1 78 ? 6.449 7.937 -4.004 1.00 96.31 78 VAL A CA 1
ATOM 553 C C . VAL A 1 78 ? 6.148 8.215 -5.468 1.00 96.31 78 VAL A C 1
ATOM 555 O O . VAL A 1 78 ? 5.148 7.735 -6.010 1.00 96.31 78 VAL A O 1
ATOM 558 N N . ASP A 1 79 ? 7.069 8.919 -6.113 1.00 94.94 79 ASP A N 1
ATOM 559 C CA . ASP A 1 79 ? 7.101 9.115 -7.554 1.00 94.94 79 ASP A CA 1
ATOM 560 C C . ASP A 1 79 ? 8.198 8.243 -8.173 1.00 94.94 79 ASP A C 1
ATOM 562 O O . ASP A 1 79 ? 9.350 8.271 -7.737 1.00 94.94 79 ASP A O 1
ATOM 566 N N . LEU A 1 80 ? 7.823 7.438 -9.164 1.00 93.00 80 LEU A N 1
ATOM 567 C CA . LEU A 1 80 ? 8.739 6.591 -9.924 1.00 93.00 80 LEU A CA 1
ATOM 568 C C . LEU A 1 80 ? 8.971 7.240 -11.289 1.00 93.00 80 LEU A C 1
ATOM 570 O O . LEU A 1 80 ? 8.004 7.409 -12.035 1.00 93.00 80 LEU A O 1
ATOM 574 N N . GLN A 1 81 ? 10.233 7.549 -11.608 1.00 87.44 81 GLN A N 1
ATOM 575 C CA . GLN A 1 81 ? 10.649 8.238 -12.839 1.00 87.44 81 GLN A CA 1
ATOM 576 C C . GLN A 1 81 ? 11.646 7.441 -13.670 1.00 87.44 81 GLN A C 1
ATOM 578 O O . GLN A 1 81 ? 12.652 6.976 -13.089 1.00 87.44 81 GLN A O 1
#

Foldseek 3Di:
DDDDDPPPPVVVVVVVVVVVVVPDDPDDPDDDDDDDDDDDDDDAADEDEDEDPDDDPVCVVVVCCVVVCVQVVVSHDYDYD

Sequence (81 aa):
MRRSFVALSPVMFVAFATLVAACSPPAQPAAPTAAPTAAPSAGAPKKIGIAYSNLIADSLSLWVARESGIFARNGLDVDLQ

pLDDT: mean 77.47, std 17.26, range [41.75, 97.5]

Secondary structure (DSSP, 8-state):
---------HHHHHHHHHHHHT-----PPPPP----PPPPP-PPPEEEEE--SS--GGGHHHHHHHHTTHHHHTTEEEEE-

Nearest PDB structures (foldseek):
  1tvm-assembly1_A  TM=4.099E-01  e=4.095E+00  Escherichia coli
  6kmu-assembly1_A  TM=3.297E-01  e=5.044E+00  Mus musculus

Mean predicted aligned error: 17.68 Å